Protein AF-A0A2W6T244-F1 (afdb_monomer)

Radius of gyration: 15.57 Å; Cα contacts (8 Å, |Δi|>4): 65; chains: 1; bounding box: 36×23×45 Å

Secondary structure (DSSP, 8-state):
------HHHHHHHHHHHHHHHHHHHHHHTT--SHHHHHHHHHHHHHHHHHHHHHHHHHHHHHH-GGGHHHHHHHHHHHHT--HHHHHHHHHHHH-

Foldseek 3Di:
DPQDEDPVLVVLLVVLVVLLVVLVVCVVVVPDDPVNVVSLVVNVVSLVVLVVLLVVLVVCCVVCVVCNSNSVVSSVSSVPSCSPVVVVVVVVVVD

Solvent-accessible surface area (backbone atoms only — not comparable to full-atom values): 5296 Å² total; per-residue (Å²): 131,86,79,66,60,48,66,67,57,50,52,52,38,54,52,50,45,52,54,37,50,52,50,48,52,34,57,74,70,65,53,87,48,73,64,49,54,51,50,53,51,50,50,55,52,51,52,54,54,43,54,53,49,33,52,50,34,59,64,40,32,81,77,42,63,90,50,30,67,39,32,51,49,35,32,54,53,51,70,68,50,45,54,59,60,59,47,52,52,50,56,62,70,76,107

pLDDT: mean 79.5, std 12.0, range [39.56, 92.56]

Mean predicted aligned error: 6.88 Å

Sequence (95 aa):
MRSKFNKIAFNYFSGSWMIGILIMVFMIFKIQDDLLFTLIFLSAISLVINIFSILLLLALCPVFPENKNEFKNSAILLLFNFPILFFTCLILSIF

Structure (mmCIF, N/CA/C/O backbone):
data_AF-A0A2W6T244-F1
#
_entry.id   AF-A0A2W6T244-F1
#
loop_
_atom_site.group_PDB
_atom_site.id
_atom_site.type_symbol
_atom_site.label_atom_id
_atom_site.label_alt_id
_atom_site.label_comp_id
_atom_site.label_asym_id
_atom_site.label_entity_id
_atom_site.label_seq_id
_atom_site.pdbx_PDB_ins_code
_atom_site.Cartn_x
_atom_site.Cartn_y
_atom_site.Cartn_z
_atom_site.occupancy
_atom_site.B_iso_or_equiv
_atom_site.auth_seq_id
_atom_site.auth_comp_id
_atom_site.auth_asym_id
_atom_site.auth_atom_id
_atom_site.pdbx_PDB_model_num
ATOM 1 N N . MET A 1 1 ? 16.579 16.071 -8.387 1.00 39.56 1 MET A N 1
ATOM 2 C CA . MET A 1 1 ? 15.895 15.191 -9.363 1.00 39.56 1 MET A CA 1
ATOM 3 C C . MET A 1 1 ? 14.402 15.227 -9.076 1.00 39.56 1 MET A C 1
ATOM 5 O O . MET A 1 1 ? 14.012 14.837 -7.986 1.00 39.56 1 MET A O 1
ATOM 9 N N . ARG A 1 2 ? 13.569 15.736 -9.993 1.00 40.53 2 ARG A N 1
ATOM 10 C CA . ARG A 1 2 ? 12.104 15.621 -9.871 1.00 40.53 2 ARG A CA 1
ATOM 11 C C . ARG A 1 2 ? 11.761 14.159 -10.158 1.00 40.53 2 ARG A C 1
ATOM 13 O O . ARG A 1 2 ? 11.834 13.745 -11.312 1.00 40.53 2 ARG A O 1
ATOM 20 N N . SER A 1 3 ? 11.482 13.361 -9.132 1.00 53.19 3 SER A N 1
ATOM 21 C CA . SER A 1 3 ? 10.979 12.003 -9.325 1.00 53.19 3 SER A CA 1
ATOM 22 C C . SER A 1 3 ? 9.645 12.095 -10.066 1.00 53.19 3 SER A C 1
ATOM 24 O O . SER A 1 3 ? 8.642 12.566 -9.532 1.00 53.19 3 SER A O 1
ATOM 26 N N . LYS A 1 4 ? 9.641 11.712 -11.346 1.00 65.19 4 LYS A N 1
ATOM 27 C CA . LYS A 1 4 ? 8.403 11.514 -12.097 1.00 65.19 4 LYS A CA 1
ATOM 28 C C . LYS A 1 4 ? 7.745 10.259 -11.537 1.00 65.19 4 LYS A C 1
ATOM 30 O O . LYS A 1 4 ? 8.169 9.144 -11.829 1.00 65.19 4 LYS A O 1
ATOM 35 N N . PHE A 1 5 ? 6.763 10.454 -10.668 1.00 63.25 5 PHE A N 1
ATOM 36 C CA . PHE A 1 5 ? 5.849 9.395 -10.270 1.00 63.25 5 PHE A CA 1
ATOM 37 C C . PHE A 1 5 ? 4.704 9.332 -11.269 1.00 63.25 5 PHE A C 1
ATOM 39 O O . PHE A 1 5 ? 4.259 10.361 -11.789 1.00 63.25 5 PHE A O 1
ATOM 46 N N . ASN A 1 6 ? 4.192 8.129 -11.505 1.00 76.50 6 ASN A N 1
ATOM 47 C CA . ASN A 1 6 ? 2.934 7.995 -12.210 1.00 76.50 6 ASN A CA 1
ATOM 48 C C . ASN A 1 6 ? 1.820 8.607 -11.339 1.00 76.50 6 ASN A C 1
ATOM 50 O O . ASN A 1 6 ? 1.626 8.191 -10.195 1.00 76.50 6 ASN A O 1
ATOM 54 N N . LYS A 1 7 ? 1.087 9.592 -11.877 1.00 79.56 7 LYS A N 1
ATOM 55 C CA . LYS A 1 7 ? -0.016 10.267 -11.168 1.00 79.56 7 LYS A CA 1
ATOM 56 C C . LYS A 1 7 ? -1.063 9.279 -10.650 1.00 79.56 7 LYS A C 1
ATOM 58 O O . LYS A 1 7 ? -1.621 9.492 -9.583 1.00 79.56 7 LYS A O 1
ATOM 63 N N . ILE A 1 8 ? -1.299 8.193 -11.385 1.00 80.81 8 ILE A N 1
ATOM 64 C CA . ILE A 1 8 ? -2.266 7.158 -11.008 1.00 80.81 8 ILE A CA 1
ATOM 65 C C . ILE A 1 8 ? -1.789 6.421 -9.753 1.00 80.81 8 ILE A C 1
ATOM 67 O O . ILE A 1 8 ? -2.544 6.291 -8.793 1.00 80.81 8 ILE A O 1
ATOM 71 N N . ALA A 1 9 ? -0.518 6.006 -9.729 1.00 77.62 9 ALA A N 1
ATOM 72 C CA . ALA A 1 9 ? 0.077 5.341 -8.571 1.00 77.62 9 ALA A CA 1
ATOM 73 C C . ALA A 1 9 ? 0.091 6.260 -7.341 1.00 77.62 9 ALA A C 1
ATOM 75 O O . ALA A 1 9 ? -0.174 5.809 -6.231 1.00 77.62 9 ALA A O 1
ATOM 76 N N . PHE A 1 10 ? 0.339 7.557 -7.545 1.00 80.44 10 PHE A N 1
ATOM 77 C CA . PHE A 1 10 ? 0.287 8.547 -6.473 1.00 80.44 10 PHE A CA 1
ATOM 78 C C . PHE A 1 10 ? -1.126 8.739 -5.911 1.00 80.44 10 PHE A C 1
ATOM 80 O O . PHE A 1 10 ? -1.306 8.676 -4.700 1.00 80.44 10 PHE A O 1
ATOM 87 N N . ASN A 1 11 ? -2.141 8.895 -6.763 1.00 83.69 11 ASN A N 1
ATOM 88 C CA . ASN A 1 11 ? -3.526 9.024 -6.303 1.00 83.69 11 ASN A CA 1
ATOM 89 C C . ASN A 1 11 ? -3.997 7.774 -5.546 1.00 83.69 11 ASN A C 1
ATOM 91 O O . ASN A 1 11 ? -4.651 7.892 -4.511 1.00 83.69 11 ASN A O 1
ATOM 95 N N . TYR A 1 12 ? -3.634 6.584 -6.035 1.00 84.19 12 TYR A N 1
ATOM 96 C CA . TYR A 1 12 ? -3.914 5.324 -5.348 1.00 84.19 12 TYR A CA 1
ATOM 97 C C . TYR A 1 12 ? -3.246 5.264 -3.968 1.00 84.19 12 TYR A C 1
ATOM 99 O O . TYR A 1 12 ? -3.888 4.908 -2.978 1.00 84.19 12 TYR A O 1
ATOM 107 N N . PHE A 1 13 ? -1.975 5.666 -3.891 1.00 83.94 13 PHE A N 1
ATOM 108 C CA . PHE A 1 13 ? -1.236 5.770 -2.637 1.00 83.94 13 PHE A CA 1
ATOM 109 C C . PHE A 1 13 ? -1.933 6.714 -1.650 1.00 83.94 13 PHE A C 1
ATOM 111 O O . PHE A 1 13 ? -2.212 6.332 -0.517 1.00 83.94 13 PHE A O 1
ATOM 118 N N . SER A 1 14 ? -2.294 7.923 -2.086 1.00 82.94 14 SER A N 1
ATOM 119 C CA . SER A 1 14 ? -2.971 8.900 -1.231 1.00 82.94 14 SER A CA 1
ATOM 120 C C . SER A 1 14 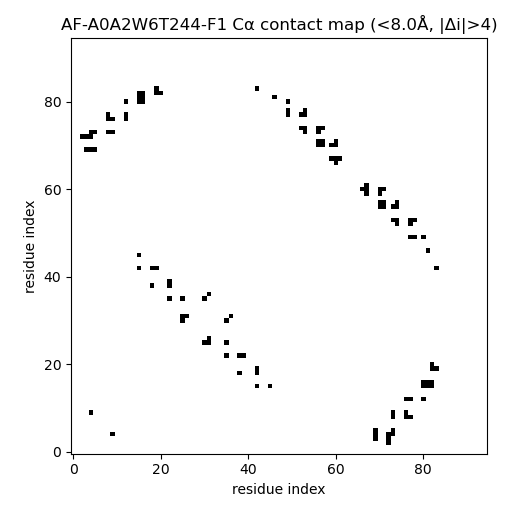? -4.322 8.398 -0.714 1.00 82.94 14 SER A C 1
ATOM 122 O O . SER A 1 14 ? -4.601 8.539 0.475 1.00 82.94 14 SER A O 1
ATOM 124 N N . GLY A 1 15 ? -5.141 7.775 -1.567 1.00 85.19 15 GLY A N 1
ATOM 125 C CA . GLY A 1 15 ? -6.445 7.242 -1.159 1.00 85.19 15 GLY A CA 1
ATOM 126 C C . GLY A 1 15 ? -6.331 6.126 -0.117 1.00 85.19 15 GLY A C 1
ATOM 127 O O . GLY A 1 15 ? -7.031 6.138 0.893 1.00 85.19 15 GLY A O 1
ATOM 128 N N . SER A 1 16 ? -5.397 5.197 -0.318 1.00 84.94 16 SER A N 1
ATOM 129 C CA . SER A 1 16 ? -5.138 4.102 0.625 1.00 84.94 16 SER A CA 1
ATOM 130 C C . SER A 1 16 ? -4.615 4.614 1.977 1.00 84.94 16 SER A C 1
ATOM 132 O O . SER A 1 16 ? -5.051 4.148 3.033 1.00 84.94 16 SER A O 1
ATOM 134 N N . TRP A 1 17 ? -3.774 5.653 1.976 1.00 85.50 17 TRP A N 1
ATOM 135 C CA . TRP A 1 17 ? -3.343 6.325 3.205 1.00 85.50 17 TRP A CA 1
ATOM 136 C C . TRP A 1 17 ? -4.471 7.049 3.941 1.00 85.50 17 TRP A C 1
ATOM 138 O O . TRP A 1 17 ? -4.539 6.958 5.166 1.00 85.50 17 TRP A O 1
ATOM 148 N N . MET A 1 18 ? -5.388 7.713 3.231 1.00 87.19 18 MET A N 1
ATOM 149 C CA . MET A 1 18 ? -6.563 8.330 3.861 1.00 87.19 18 MET A CA 1
ATOM 150 C C . MET A 1 18 ? -7.440 7.292 4.571 1.00 87.19 18 MET A C 1
ATOM 152 O O . MET A 1 18 ? -7.859 7.526 5.703 1.00 87.19 18 MET A O 1
ATOM 156 N N . ILE A 1 19 ? -7.664 6.130 3.947 1.00 86.81 19 ILE A N 1
ATOM 157 C CA . ILE A 1 19 ? -8.400 5.013 4.562 1.00 86.81 19 ILE A CA 1
ATOM 158 C C . ILE A 1 19 ? -7.676 4.528 5.825 1.00 86.81 19 ILE A C 1
ATOM 160 O O . ILE A 1 19 ? -8.304 4.364 6.869 1.00 86.81 19 ILE A O 1
ATOM 164 N N . GLY A 1 20 ? -6.351 4.360 5.759 1.00 85.56 20 GLY A N 1
ATOM 165 C CA . GLY A 1 20 ? -5.539 3.982 6.918 1.00 85.56 20 GLY A CA 1
ATOM 166 C C . GLY A 1 20 ? -5.645 4.976 8.080 1.00 85.56 20 GLY A C 1
ATOM 167 O O . GLY A 1 20 ? -5.782 4.564 9.229 1.00 85.56 20 GLY A O 1
ATOM 168 N N . ILE A 1 21 ? -5.646 6.281 7.791 1.00 86.06 21 ILE A N 1
ATOM 169 C CA . ILE A 1 21 ? -5.829 7.331 8.806 1.00 86.06 21 ILE A CA 1
ATOM 170 C C . ILE A 1 21 ? -7.221 7.270 9.432 1.00 86.06 21 ILE A C 1
ATOM 172 O O . ILE A 1 21 ? -7.345 7.383 10.649 1.00 86.06 21 ILE A O 1
ATOM 176 N N . LEU A 1 22 ? -8.264 7.053 8.631 1.00 86.88 22 LEU A N 1
ATOM 177 C CA . LEU A 1 22 ? -9.632 6.945 9.134 1.00 86.88 22 LEU A CA 1
ATOM 178 C C . LEU A 1 22 ? -9.778 5.768 10.114 1.00 86.88 22 LEU A C 1
ATOM 180 O O . LEU A 1 22 ? -10.367 5.914 11.183 1.00 86.88 22 LEU A O 1
ATOM 184 N N . ILE A 1 23 ? -9.162 4.628 9.788 1.00 85.12 23 ILE A N 1
ATOM 185 C CA . ILE A 1 23 ? -9.110 3.452 10.665 1.00 85.12 23 ILE A CA 1
ATOM 186 C C . ILE A 1 23 ? -8.387 3.787 11.979 1.00 85.12 23 ILE A C 1
ATOM 188 O O . ILE A 1 23 ? -8.887 3.433 13.046 1.00 85.12 23 ILE A O 1
ATOM 192 N N . MET A 1 24 ? -7.264 4.520 11.932 1.00 80.19 24 MET A N 1
ATOM 193 C CA . MET A 1 24 ? -6.555 4.963 13.145 1.00 80.19 24 MET A CA 1
ATOM 194 C C . MET A 1 24 ? -7.441 5.821 1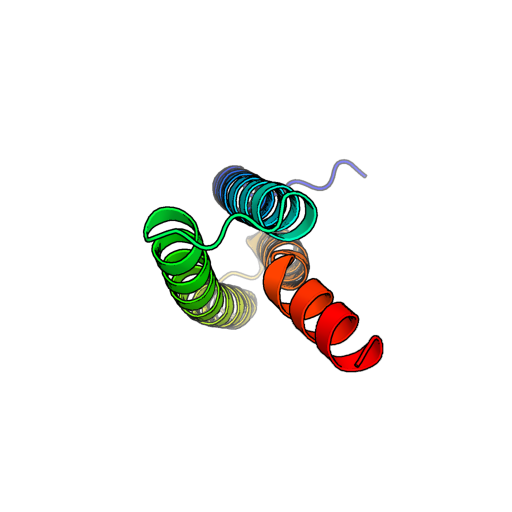4.046 1.00 80.19 24 MET A C 1
ATOM 196 O O . MET A 1 24 ? -7.485 5.605 15.255 1.00 80.19 24 MET A O 1
ATOM 200 N N . VAL A 1 25 ? -8.161 6.778 13.462 1.00 85.38 25 VAL A N 1
ATOM 201 C CA . VAL A 1 25 ? -9.070 7.657 14.201 1.00 85.38 25 VAL A CA 1
ATOM 202 C C . VAL A 1 25 ? -10.139 6.831 14.920 1.00 85.38 25 VAL A C 1
ATOM 204 O O . VAL A 1 25 ? -10.313 6.983 16.129 1.00 85.38 25 VAL A O 1
ATOM 207 N N . PHE A 1 26 ? -10.794 5.902 14.221 1.00 83.81 26 PHE A N 1
ATOM 208 C CA . PHE A 1 26 ? -11.801 5.032 14.835 1.00 83.81 26 PHE A CA 1
ATOM 209 C C . PHE A 1 26 ? -11.233 4.147 15.948 1.00 83.81 26 PHE A C 1
ATOM 211 O O . PHE A 1 26 ? -11.847 4.045 17.011 1.00 83.81 26 PHE A O 1
ATOM 218 N N . MET A 1 27 ? -10.039 3.579 15.759 1.00 79.31 27 MET A N 1
ATOM 219 C CA . MET A 1 27 ? -9.375 2.782 16.794 1.00 79.31 27 MET A CA 1
ATOM 220 C C . MET A 1 27 ? -9.010 3.611 18.035 1.00 79.31 27 MET A C 1
ATOM 222 O O . MET A 1 27 ? -9.240 3.152 19.154 1.00 79.31 27 MET A O 1
ATOM 226 N N . ILE A 1 28 ? -8.502 4.840 17.868 1.00 81.69 28 ILE A N 1
ATOM 227 C CA . ILE A 1 28 ? -8.182 5.761 18.978 1.00 81.69 28 ILE A CA 1
ATOM 228 C C . ILE A 1 28 ? -9.442 6.110 19.775 1.00 81.69 28 ILE A C 1
ATOM 230 O O . ILE A 1 28 ? -9.424 6.087 21.006 1.00 81.69 28 ILE A O 1
ATOM 234 N N . PHE A 1 29 ? -10.549 6.383 19.083 1.00 84.06 29 PHE A N 1
ATOM 235 C CA . PHE A 1 29 ? -11.838 6.655 19.718 1.00 84.06 29 PHE A CA 1
ATOM 236 C C . PHE A 1 29 ? -12.542 5.394 20.245 1.00 84.06 29 PHE A C 1
ATOM 238 O O . PHE A 1 29 ? -13.624 5.505 20.818 1.00 84.06 29 PHE A O 1
ATOM 245 N N . LYS A 1 30 ? -11.935 4.206 20.092 1.00 78.44 30 LYS A N 1
ATOM 246 C CA . LYS A 1 30 ? -12.508 2.899 20.458 1.00 78.44 30 LYS A CA 1
ATOM 247 C C . LYS A 1 30 ? -13.897 2.666 19.850 1.00 78.44 30 LYS A C 1
ATOM 249 O O . LYS A 1 30 ? -14.732 1.983 20.440 1.00 78.44 30 LYS A O 1
ATOM 254 N N . ILE A 1 31 ? -14.138 3.231 18.669 1.00 78.81 31 ILE A N 1
ATOM 255 C CA . ILE A 1 31 ? -15.377 3.050 17.917 1.00 78.81 31 ILE A CA 1
ATOM 256 C C . ILE A 1 31 ? -15.271 1.699 17.215 1.00 78.81 31 ILE A C 1
ATOM 258 O O . ILE A 1 31 ? -14.400 1.506 16.374 1.00 78.81 31 ILE A O 1
ATOM 262 N N . GLN A 1 32 ? -16.119 0.753 17.608 1.00 76.25 32 GLN A N 1
ATOM 263 C CA . GLN A 1 32 ? -16.166 -0.598 17.049 1.00 76.25 32 GLN A CA 1
ATOM 264 C C . GLN A 1 32 ? -17.515 -0.800 16.360 1.00 76.25 32 GLN A C 1
ATOM 266 O O . GLN A 1 32 ? -18.410 -1.441 16.903 1.00 76.25 32 GLN A O 1
ATOM 271 N N . ASP A 1 33 ? -17.670 -0.182 15.192 1.00 83.88 33 ASP A N 1
ATOM 272 C CA . ASP A 1 33 ? -18.881 -0.242 14.379 1.00 83.88 33 ASP A CA 1
ATOM 273 C C . ASP A 1 33 ?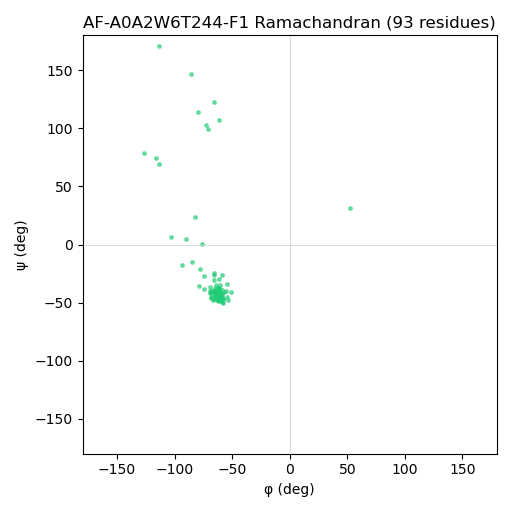 -18.642 -0.972 13.045 1.00 83.88 33 ASP A C 1
ATOM 275 O O . ASP A 1 33 ? -17.510 -1.287 12.659 1.00 83.88 33 ASP A O 1
ATOM 279 N N . ASP A 1 34 ? -19.728 -1.242 12.321 1.00 88.06 34 ASP A N 1
ATOM 280 C CA . ASP A 1 34 ? -19.685 -1.913 11.015 1.00 88.06 34 ASP A CA 1
ATOM 281 C C . ASP A 1 34 ? -18.845 -1.141 9.983 1.00 88.06 34 ASP A C 1
ATOM 283 O O . ASP A 1 34 ? -18.272 -1.730 9.058 1.00 88.06 34 ASP A O 1
ATOM 287 N N . LEU A 1 35 ? -18.724 0.180 10.150 1.00 85.62 35 LEU A N 1
ATOM 288 C CA . LEU A 1 35 ? -17.908 1.033 9.296 1.00 85.62 35 LEU A CA 1
ATOM 289 C C . LEU A 1 35 ? -16.414 0.734 9.481 1.00 85.62 35 LEU A C 1
ATOM 291 O O . LEU A 1 35 ? -15.712 0.562 8.482 1.00 85.62 35 LEU A O 1
ATOM 295 N N . LEU A 1 36 ? -15.929 0.606 10.722 1.00 83.25 36 LEU A N 1
ATOM 296 C CA . LEU A 1 36 ? -14.545 0.213 11.001 1.00 83.25 36 LEU A CA 1
ATOM 297 C C . LEU A 1 36 ? -14.214 -1.146 10.368 1.00 83.25 36 LEU A C 1
ATOM 299 O O . LEU A 1 36 ? -13.191 -1.275 9.691 1.00 83.25 36 LEU A O 1
ATOM 303 N N . PHE A 1 37 ? -15.087 -2.144 10.533 1.00 82.31 37 PHE A N 1
ATOM 304 C CA . PHE A 1 37 ? -14.890 -3.464 9.927 1.00 82.31 37 PHE A CA 1
ATOM 305 C C . PHE A 1 37 ? -14.863 -3.398 8.396 1.00 82.31 37 PHE A C 1
ATOM 307 O O . PHE A 1 37 ? -13.992 -4.005 7.767 1.00 82.31 37 PHE A O 1
ATOM 314 N N . THR A 1 38 ? -15.752 -2.606 7.795 1.00 87.00 38 THR A N 1
ATOM 315 C CA . THR A 1 38 ? -15.786 -2.387 6.343 1.00 87.00 38 THR A CA 1
ATOM 316 C C . THR A 1 38 ? -14.491 -1.750 5.836 1.00 87.00 38 THR A C 1
ATOM 318 O O . THR A 1 38 ? -13.956 -2.159 4.805 1.00 87.00 38 THR A O 1
ATOM 321 N N . LEU A 1 39 ? -13.937 -0.781 6.567 1.00 85.75 39 LEU A N 1
ATOM 322 C CA . LEU A 1 39 ? -12.682 -0.117 6.207 1.00 85.75 39 LEU A CA 1
ATOM 323 C C . LEU A 1 39 ? -11.474 -1.047 6.333 1.00 85.75 39 LEU A C 1
ATOM 325 O O . LEU A 1 39 ? -10.614 -1.049 5.450 1.00 85.75 39 LEU A O 1
ATOM 329 N N . ILE A 1 40 ? -11.414 -1.863 7.390 1.00 84.12 40 ILE A N 1
ATOM 330 C CA . ILE A 1 40 ? -10.371 -2.885 7.560 1.00 84.12 40 ILE A CA 1
ATOM 331 C C . ILE A 1 40 ? -10.428 -3.890 6.404 1.00 84.12 40 ILE A C 1
ATOM 333 O O . ILE A 1 40 ? -9.400 -4.188 5.794 1.00 84.12 40 ILE A O 1
ATOM 337 N 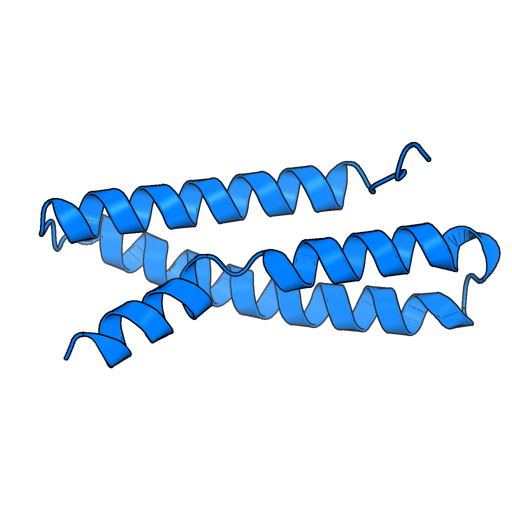N . PHE A 1 41 ? -11.626 -4.360 6.048 1.00 84.88 41 PHE A N 1
ATOM 338 C CA . PHE A 1 41 ? -11.824 -5.266 4.919 1.00 84.88 41 PHE A CA 1
ATOM 339 C C . PHE A 1 41 ? -11.396 -4.633 3.586 1.00 84.88 41 PHE A C 1
ATOM 341 O O . PHE A 1 41 ? -10.645 -5.238 2.818 1.00 84.88 41 PHE A O 1
ATOM 348 N N . LEU A 1 42 ? -11.793 -3.383 3.333 1.00 85.94 42 LEU A N 1
ATOM 349 C CA . LEU A 1 42 ? -11.382 -2.638 2.142 1.00 85.94 42 LEU A CA 1
ATOM 350 C C . LEU A 1 42 ? -9.859 -2.451 2.087 1.00 85.94 42 LEU A C 1
ATOM 352 O O . LEU A 1 42 ? -9.254 -2.566 1.020 1.00 85.94 42 LEU A O 1
ATOM 356 N N . SER A 1 43 ? -9.222 -2.206 3.234 1.00 84.38 43 SER A N 1
ATOM 357 C CA . SER A 1 43 ? -7.769 -2.095 3.328 1.00 84.38 43 SER A CA 1
ATOM 358 C C . SER A 1 43 ? -7.064 -3.422 3.030 1.00 84.38 43 SER A C 1
ATOM 360 O O . SER A 1 43 ? -6.062 -3.428 2.317 1.00 84.38 43 SER A O 1
ATOM 362 N N . ALA A 1 44 ? -7.614 -4.553 3.480 1.00 82.81 44 ALA A N 1
ATOM 363 C CA . ALA A 1 44 ? -7.098 -5.878 3.142 1.00 82.81 44 ALA A CA 1
ATOM 364 C C . ALA A 1 44 ? -7.201 -6.173 1.633 1.00 82.81 44 ALA A C 1
ATOM 366 O O . ALA A 1 44 ? -6.252 -6.682 1.036 1.00 82.81 44 ALA A O 1
ATOM 367 N N . ILE A 1 45 ? -8.305 -5.792 0.981 1.00 86.19 45 ILE A N 1
ATOM 368 C CA . ILE A 1 45 ? -8.435 -5.899 -0.483 1.00 86.19 45 ILE A CA 1
ATOM 369 C C . ILE A 1 45 ? -7.416 -4.993 -1.187 1.00 86.19 45 ILE A C 1
ATOM 371 O O . ILE A 1 45 ? -6.721 -5.440 -2.102 1.00 86.19 45 ILE A O 1
ATOM 375 N N . SER A 1 46 ? -7.294 -3.738 -0.743 1.00 85.25 46 SER A N 1
ATOM 376 C CA . SER A 1 46 ? -6.303 -2.785 -1.260 1.00 85.25 46 SER A CA 1
ATOM 377 C C . SER A 1 46 ? -4.888 -3.359 -1.164 1.00 85.25 46 SER A C 1
ATOM 379 O O . SER A 1 46 ? -4.106 -3.251 -2.107 1.00 85.25 46 SER A O 1
ATOM 381 N N . LEU A 1 47 ? -4.574 -4.057 -0.070 1.00 82.94 47 LEU A N 1
ATOM 382 C CA . LEU A 1 47 ? -3.284 -4.703 0.144 1.00 82.94 47 LEU A CA 1
ATOM 383 C C . LEU A 1 47 ? -3.003 -5.772 -0.923 1.00 82.94 47 LEU A C 1
ATOM 385 O O . LEU A 1 47 ? -1.926 -5.772 -1.522 1.00 82.94 47 LEU A O 1
ATOM 389 N N . VAL A 1 48 ? -3.982 -6.629 -1.221 1.00 85.94 48 VAL A N 1
ATOM 390 C CA . VAL A 1 48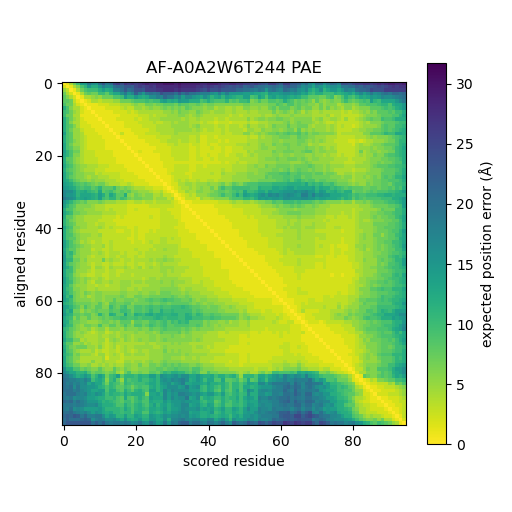 ? -3.865 -7.657 -2.267 1.00 85.94 48 VAL A CA 1
ATOM 391 C C . VAL A 1 48 ? -3.660 -7.022 -3.647 1.00 85.94 48 VAL A C 1
ATOM 393 O O . VAL A 1 48 ? -2.720 -7.381 -4.358 1.00 85.94 48 VAL A O 1
ATOM 396 N N . ILE A 1 49 ? -4.481 -6.031 -4.011 1.00 87.44 49 ILE A N 1
ATOM 397 C CA . ILE A 1 49 ? -4.363 -5.299 -5.288 1.00 87.44 49 ILE A CA 1
ATOM 398 C C . ILE A 1 49 ? -2.985 -4.636 -5.412 1.00 87.44 49 ILE A C 1
ATOM 400 O O . ILE A 1 49 ? -2.371 -4.640 -6.484 1.00 87.44 49 ILE A O 1
ATOM 404 N N . ASN A 1 50 ? -2.477 -4.093 -4.309 1.00 87.88 50 ASN A N 1
ATOM 405 C CA . ASN A 1 50 ? -1.187 -3.430 -4.250 1.00 87.88 50 ASN A CA 1
ATOM 406 C C . ASN A 1 50 ? -0.029 -4.405 -4.527 1.00 87.88 50 ASN A C 1
ATOM 408 O O . ASN A 1 50 ? 0.850 -4.093 -5.329 1.00 87.88 50 ASN A O 1
ATOM 412 N N . ILE A 1 51 ?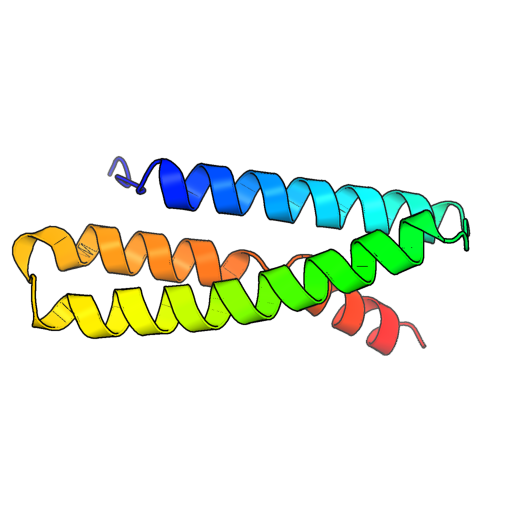 -0.064 -5.611 -3.944 1.00 86.88 51 ILE A N 1
ATOM 413 C CA . ILE A 1 51 ? 0.926 -6.669 -4.213 1.00 86.88 51 ILE A CA 1
ATOM 414 C C . ILE A 1 51 ? 0.929 -7.040 -5.700 1.00 86.88 51 ILE A C 1
ATOM 416 O O . ILE A 1 51 ? 1.990 -7.051 -6.328 1.00 86.88 51 ILE A O 1
ATOM 420 N N . PHE A 1 52 ? -0.246 -7.289 -6.288 1.00 90.06 52 PHE A N 1
ATOM 421 C CA . PHE A 1 52 ? -0.342 -7.610 -7.715 1.00 90.06 52 PHE A CA 1
ATOM 422 C C . PHE A 1 52 ? 0.173 -6.471 -8.602 1.00 90.06 52 PHE A C 1
ATOM 424 O O . PHE A 1 52 ? 0.889 -6.718 -9.572 1.00 90.06 52 PHE A O 1
ATOM 431 N N . SER A 1 53 ? -0.127 -5.222 -8.246 1.00 89.00 53 SER A N 1
ATOM 432 C CA . SER A 1 53 ? 0.341 -4.044 -8.982 1.00 89.00 53 SER A CA 1
ATOM 433 C C . SER A 1 53 ? 1.866 -3.900 -8.936 1.00 89.00 53 SER A C 1
ATOM 435 O O . SER A 1 53 ? 2.485 -3.601 -9.957 1.00 89.00 53 SER A O 1
ATOM 437 N N . ILE A 1 54 ? 2.495 -4.162 -7.785 1.00 89.81 54 ILE A N 1
ATOM 438 C CA . ILE A 1 54 ? 3.960 -4.167 -7.645 1.00 89.81 54 ILE A CA 1
ATOM 439 C C . ILE A 1 54 ? 4.578 -5.253 -8.530 1.00 89.81 54 ILE A C 1
ATOM 441 O O . ILE A 1 54 ? 5.515 -4.970 -9.278 1.00 89.81 54 ILE A O 1
ATOM 445 N N . LEU A 1 55 ? 4.042 -6.476 -8.482 1.00 90.88 55 LEU A N 1
ATOM 446 C CA . LEU A 1 55 ? 4.525 -7.590 -9.302 1.00 90.88 55 LEU A CA 1
ATOM 447 C C . LEU A 1 55 ? 4.420 -7.274 -10.796 1.00 90.88 55 LEU A C 1
ATOM 449 O O . LEU A 1 55 ? 5.379 -7.491 -11.536 1.00 90.88 55 LEU A O 1
ATOM 453 N N . LEU A 1 56 ? 3.296 -6.697 -11.226 1.00 90.88 56 LEU A N 1
ATOM 454 C CA . LEU A 1 56 ? 3.092 -6.277 -12.608 1.00 90.88 56 LEU A CA 1
ATOM 455 C C . LEU A 1 56 ? 4.121 -5.220 -13.033 1.00 90.88 56 LEU A C 1
ATOM 457 O O . LEU A 1 56 ? 4.757 -5.364 -14.073 1.00 90.88 56 LEU A O 1
ATOM 461 N N . LEU A 1 57 ? 4.341 -4.180 -12.223 1.00 89.31 57 LEU A N 1
ATOM 462 C CA . LEU A 1 57 ? 5.321 -3.130 -12.528 1.00 89.31 57 LEU A CA 1
ATOM 463 C C . LEU A 1 57 ? 6.752 -3.675 -12.631 1.00 89.31 57 LEU A C 1
ATOM 465 O O . LEU A 1 57 ? 7.522 -3.242 -13.491 1.00 89.31 57 LEU A O 1
ATOM 469 N N . LEU A 1 58 ? 7.111 -4.640 -11.782 1.00 88.81 58 LEU A N 1
ATOM 470 C CA . LEU A 1 58 ? 8.408 -5.313 -11.849 1.00 88.81 58 LEU A CA 1
ATOM 471 C C . LEU A 1 58 ? 8.528 -6.192 -13.099 1.00 88.81 58 LEU A C 1
ATOM 473 O O . LEU A 1 58 ? 9.572 -6.169 -13.748 1.00 88.81 58 LEU A O 1
ATOM 477 N N . ALA A 1 59 ? 7.464 -6.904 -13.478 1.00 90.56 59 ALA A N 1
ATOM 478 C CA . ALA A 1 59 ? 7.424 -7.708 -14.699 1.00 90.56 59 ALA A CA 1
ATOM 479 C C . ALA A 1 59 ? 7.503 -6.852 -15.976 1.00 90.56 59 ALA A C 1
ATOM 481 O O . ALA A 1 59 ? 8.082 -7.282 -16.970 1.00 90.56 59 ALA A O 1
ATOM 482 N N . LEU A 1 60 ? 6.985 -5.620 -15.945 1.00 89.88 60 LEU A N 1
ATOM 483 C CA . LEU A 1 60 ? 7.057 -4.672 -17.062 1.00 89.88 60 LEU A CA 1
ATOM 484 C C . LEU A 1 60 ? 8.428 -3.991 -17.202 1.00 89.88 60 LEU A C 1
ATOM 486 O O . LEU A 1 60 ? 8.768 -3.532 -18.290 1.00 89.88 60 LEU A O 1
ATOM 490 N N . CYS A 1 61 ? 9.248 -3.951 -16.145 1.00 87.88 61 CYS A N 1
ATOM 491 C CA . CYS A 1 61 ? 10.595 -3.367 -16.191 1.00 87.88 61 CYS A CA 1
ATOM 492 C C . CYS A 1 61 ? 11.516 -3.947 -17.288 1.00 87.88 61 CYS A C 1
ATOM 494 O O . CYS A 1 61 ? 12.207 -3.152 -17.929 1.00 87.88 61 CYS A O 1
ATOM 496 N N . PRO A 1 62 ? 11.607 -5.278 -17.498 1.00 88.25 62 PRO A N 1
ATOM 497 C CA . PRO A 1 62 ? 12.386 -5.847 -18.600 1.00 88.25 62 PRO A CA 1
ATOM 498 C C . PRO A 1 62 ? 11.709 -5.694 -19.970 1.00 88.25 62 PRO A C 1
ATOM 500 O O . PRO A 1 62 ? 12.415 -5.636 -20.970 1.00 88.25 62 PRO A O 1
ATOM 503 N N . VAL A 1 63 ? 10.374 -5.615 -20.024 1.00 92.56 63 VAL A N 1
ATOM 504 C CA . VAL A 1 63 ? 9.606 -5.500 -21.280 1.00 92.56 63 VAL A CA 1
ATOM 505 C C . VAL A 1 63 ? 9.715 -4.093 -21.876 1.00 92.56 63 VAL A C 1
ATOM 507 O O . VAL A 1 63 ? 9.846 -3.939 -23.085 1.00 92.56 63 VAL A O 1
ATOM 510 N N . PHE A 1 64 ? 9.706 -3.066 -21.024 1.00 91.44 64 PHE A N 1
ATOM 511 C CA . PHE A 1 64 ? 9.721 -1.658 -21.422 1.00 91.44 64 PHE A CA 1
ATOM 512 C C . PHE A 1 64 ? 10.868 -0.911 -20.714 1.00 91.44 64 PHE A C 1
ATOM 514 O O . PHE A 1 64 ? 10.647 -0.209 -19.719 1.00 91.44 64 PHE A O 1
ATOM 521 N N . PRO A 1 65 ? 12.116 -1.052 -21.199 1.00 86.25 65 PRO A N 1
ATOM 522 C CA . PRO A 1 65 ? 13.300 -0.513 -20.528 1.00 86.25 65 PRO A CA 1
ATOM 523 C C . PRO A 1 65 ? 13.328 1.021 -20.470 1.00 86.25 65 PRO A C 1
ATOM 525 O O . PRO A 1 65 ? 13.901 1.579 -19.533 1.00 86.25 65 PRO A O 1
ATOM 528 N N . GLU A 1 66 ? 12.670 1.700 -21.413 1.00 88.06 66 GLU A N 1
ATOM 529 C CA . GLU A 1 66 ? 12.567 3.166 -21.476 1.00 88.06 66 GLU A CA 1
ATOM 530 C C . GLU A 1 66 ? 11.884 3.763 -20.233 1.00 88.06 66 GLU A C 1
ATOM 532 O O . GLU A 1 66 ? 12.295 4.806 -19.723 1.00 88.06 66 GLU A O 1
ATOM 537 N N . ASN A 1 67 ? 10.906 3.047 -19.668 1.00 87.56 67 ASN A N 1
ATOM 538 C CA . ASN A 1 67 ? 10.095 3.502 -18.534 1.00 87.56 67 ASN A CA 1
ATOM 539 C C . ASN A 1 67 ? 10.522 2.861 -17.205 1.00 87.56 67 ASN A C 1
ATOM 541 O O . ASN A 1 67 ? 9.887 3.065 -16.167 1.00 87.56 67 ASN A O 1
ATOM 545 N N . LYS A 1 68 ? 11.625 2.102 -17.199 1.00 86.19 68 LYS A N 1
ATOM 546 C CA . LYS A 1 68 ? 12.092 1.302 -16.055 1.00 86.19 68 LYS A CA 1
ATOM 547 C C . LYS A 1 68 ? 12.178 2.094 -14.749 1.00 86.19 68 LYS A C 1
ATOM 549 O O . LYS A 1 68 ? 11.811 1.582 -13.693 1.00 86.19 68 LYS A O 1
ATOM 554 N N . ASN A 1 69 ? 12.655 3.338 -14.801 1.00 86.44 69 ASN A N 1
ATOM 555 C CA . ASN A 1 69 ? 12.773 4.181 -13.608 1.00 86.44 69 ASN A CA 1
ATOM 556 C C . ASN A 1 69 ? 11.403 4.607 -13.061 1.00 86.44 69 ASN A C 1
ATOM 558 O O . ASN A 1 69 ? 11.218 4.643 -11.847 1.00 86.44 69 ASN A O 1
ATOM 562 N N . GLU A 1 70 ? 10.428 4.881 -13.929 1.00 86.12 70 GLU A N 1
ATOM 563 C CA . GLU A 1 70 ? 9.068 5.247 -13.521 1.00 86.12 70 GLU A CA 1
ATOM 564 C C . GLU A 1 70 ? 8.331 4.054 -12.899 1.00 86.12 70 GLU A C 1
ATOM 566 O O . GLU A 1 70 ? 7.666 4.209 -11.870 1.00 86.12 70 GLU A O 1
ATOM 571 N N . PHE A 1 71 ? 8.506 2.850 -13.454 1.00 87.94 71 PHE A N 1
ATOM 572 C CA . PHE A 1 71 ? 7.951 1.626 -12.873 1.00 87.94 71 PHE A CA 1
ATOM 573 C C . PHE A 1 71 ? 8.578 1.293 -11.527 1.00 87.94 71 PHE A C 1
ATOM 575 O O . PHE A 1 71 ? 7.845 1.024 -10.579 1.00 87.94 71 PHE A O 1
ATOM 582 N N . LYS A 1 72 ? 9.909 1.385 -11.403 1.00 86.69 72 LYS A N 1
ATOM 583 C CA . LYS A 1 72 ? 10.600 1.194 -10.120 1.00 86.69 72 LYS A CA 1
ATOM 584 C C . LYS A 1 72 ? 10.117 2.182 -9.066 1.00 86.69 72 LYS A C 1
ATOM 586 O O . LYS A 1 72 ? 9.772 1.766 -7.967 1.00 86.69 72 LYS A O 1
ATOM 591 N N . ASN A 1 73 ? 10.041 3.469 -9.401 1.00 86.94 73 ASN A N 1
ATOM 592 C CA . ASN A 1 73 ? 9.568 4.493 -8.469 1.00 86.94 73 ASN A CA 1
ATOM 593 C C . ASN A 1 73 ? 8.114 4.253 -8.049 1.00 86.94 73 ASN A C 1
ATOM 595 O O . ASN A 1 73 ? 7.781 4.425 -6.880 1.00 86.94 73 ASN A O 1
ATOM 599 N N . SER A 1 74 ? 7.260 3.827 -8.983 1.00 86.31 74 SER A N 1
ATOM 600 C CA . SER A 1 74 ? 5.863 3.494 -8.691 1.00 86.31 74 SER A CA 1
ATOM 601 C C . SER A 1 74 ? 5.757 2.238 -7.822 1.00 86.31 74 SER A C 1
ATOM 603 O O . SER A 1 74 ? 5.003 2.237 -6.860 1.00 86.31 74 SER A O 1
ATOM 605 N N . ALA A 1 75 ? 6.554 1.200 -8.088 1.00 86.50 75 ALA A N 1
ATOM 606 C CA . ALA A 1 75 ? 6.597 -0.014 -7.277 1.00 86.50 75 ALA A CA 1
ATOM 607 C C . ALA A 1 75 ? 7.089 0.271 -5.850 1.00 86.50 75 ALA A C 1
ATOM 609 O O . ALA A 1 75 ? 6.498 -0.220 -4.896 1.00 86.50 75 ALA A O 1
ATOM 610 N N . ILE A 1 76 ? 8.119 1.111 -5.694 1.00 84.81 76 ILE A N 1
ATOM 611 C CA . ILE A 1 76 ? 8.612 1.557 -4.383 1.00 84.81 76 ILE A CA 1
ATOM 612 C C . ILE A 1 76 ? 7.527 2.348 -3.647 1.00 84.81 76 ILE A C 1
ATOM 614 O O . ILE A 1 76 ? 7.272 2.084 -2.478 1.00 84.81 76 ILE A O 1
ATOM 618 N N . LEU A 1 77 ? 6.854 3.285 -4.322 1.00 83.94 77 LEU A N 1
ATOM 619 C CA . LEU A 1 77 ? 5.754 4.051 -3.729 1.00 83.94 77 LEU A CA 1
ATOM 620 C C . LEU A 1 77 ? 4.638 3.125 -3.225 1.00 83.94 77 LEU A C 1
ATOM 622 O O . LEU A 1 77 ? 4.181 3.258 -2.093 1.00 83.94 77 LEU A O 1
ATOM 626 N N . LEU A 1 78 ? 4.240 2.155 -4.048 1.00 83.81 78 LEU A N 1
ATOM 627 C CA . LEU A 1 78 ? 3.248 1.147 -3.692 1.00 83.81 78 LEU A CA 1
ATOM 628 C C . LEU A 1 78 ? 3.730 0.258 -2.538 1.00 83.81 78 LEU A C 1
ATOM 630 O O . LEU A 1 78 ? 2.936 -0.082 -1.670 1.00 83.81 78 LEU A O 1
ATOM 634 N N . LEU A 1 79 ? 5.023 -0.051 -2.441 1.00 80.00 79 LEU A N 1
ATOM 635 C CA . LEU A 1 79 ? 5.583 -0.817 -1.323 1.00 80.00 79 LEU A CA 1
ATOM 636 C C . LEU A 1 79 ? 5.399 -0.110 0.032 1.00 80.00 79 LEU A C 1
ATOM 638 O O . LEU A 1 79 ? 5.236 -0.771 1.051 1.00 80.00 79 LEU A O 1
ATOM 642 N N . PHE A 1 80 ? 5.363 1.225 0.044 1.00 76.75 80 PHE A N 1
ATOM 643 C CA . PHE A 1 80 ? 5.065 2.028 1.235 1.00 76.75 80 PHE A CA 1
ATOM 644 C C . PHE A 1 80 ? 3.569 2.337 1.408 1.00 76.75 80 PHE 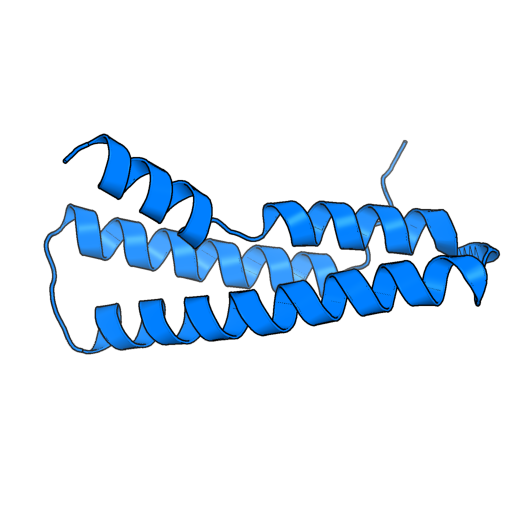A C 1
ATOM 646 O O . PHE A 1 80 ? 3.185 3.074 2.316 1.00 76.75 80 PHE A O 1
ATOM 653 N N . ASN A 1 81 ? 2.697 1.786 0.562 1.00 74.75 81 ASN A N 1
ATOM 654 C CA . ASN A 1 81 ? 1.253 2.013 0.611 1.00 74.75 81 ASN A CA 1
ATOM 655 C C . ASN A 1 81 ? 0.524 1.129 1.638 1.00 74.75 81 ASN A C 1
ATOM 657 O O . ASN A 1 81 ? -0.673 0.870 1.509 1.00 74.75 81 ASN A O 1
ATOM 661 N N . PHE A 1 82 ? 1.234 0.648 2.659 1.00 68.31 82 PHE A N 1
ATOM 662 C CA . PHE A 1 82 ? 0.657 -0.199 3.697 1.00 68.31 82 PHE A CA 1
ATOM 663 C C . PHE A 1 82 ? 0.654 0.490 5.064 1.00 68.31 82 PHE A C 1
ATOM 665 O O . PHE A 1 82 ? 1.352 0.034 5.973 1.00 68.31 82 PHE A O 1
ATOM 672 N N . PRO A 1 83 ? -0.170 1.540 5.253 1.00 64.19 83 PRO A N 1
ATOM 673 C CA . PRO A 1 83 ? -0.436 2.041 6.591 1.00 64.19 83 PRO A CA 1
ATOM 674 C C . PRO A 1 83 ? -0.927 0.882 7.470 1.00 64.19 83 PRO A C 1
ATOM 676 O O . PRO A 1 83 ? -0.362 0.622 8.524 1.00 64.19 83 PRO A O 1
ATOM 679 N N . ILE A 1 84 ? -1.885 0.084 6.982 1.00 62.94 84 ILE A N 1
ATOM 680 C CA . ILE A 1 84 ? -2.498 -0.996 7.766 1.00 62.94 84 ILE A CA 1
ATOM 681 C C . ILE A 1 84 ? -1.501 -2.045 8.276 1.00 62.94 84 ILE A C 1
ATOM 683 O O . ILE A 1 84 ? -1.598 -2.394 9.444 1.00 62.94 84 ILE A O 1
ATOM 687 N N . LEU A 1 85 ? -0.535 -2.516 7.468 1.00 61.34 85 LEU A N 1
ATOM 688 C CA . LEU A 1 85 ? 0.414 -3.561 7.900 1.00 61.34 85 LEU A CA 1
ATOM 689 C C . LEU A 1 85 ? 1.373 -3.047 8.972 1.00 61.34 85 LEU A C 1
ATOM 691 O O . LEU A 1 85 ? 1.585 -3.721 9.981 1.00 61.34 85 LEU A O 1
ATOM 695 N N . PHE A 1 86 ? 1.916 -1.844 8.764 1.00 61.03 86 PHE A N 1
ATOM 696 C CA . PHE A 1 86 ? 2.752 -1.168 9.752 1.00 61.03 86 PHE A CA 1
ATOM 697 C C . PHE A 1 86 ? 1.994 -0.996 11.078 1.00 61.03 86 PHE A C 1
ATOM 699 O O . PHE A 1 86 ? 2.541 -1.266 12.147 1.00 61.03 86 PHE A O 1
ATOM 706 N N . PHE A 1 87 ? 0.706 -0.648 11.012 1.00 60.59 87 PHE A N 1
ATOM 707 C CA . PHE A 1 87 ? -0.118 -0.430 12.198 1.00 60.59 87 PHE A CA 1
ATOM 708 C C . PHE A 1 87 ? -0.617 -1.719 12.864 1.00 60.59 87 PHE A C 1
ATOM 710 O O . PHE A 1 87 ? -0.618 -1.774 14.090 1.00 60.59 87 PHE A O 1
ATOM 717 N N . THR A 1 88 ? -0.947 -2.786 12.126 1.00 57.75 88 THR A N 1
ATOM 718 C CA . THR A 1 88 ? -1.194 -4.110 12.731 1.00 57.75 88 THR A CA 1
ATOM 719 C C . THR A 1 88 ? 0.042 -4.627 13.451 1.00 57.75 88 THR A C 1
ATOM 721 O O . THR A 1 88 ? -0.089 -5.204 14.524 1.00 57.75 88 THR A O 1
ATOM 724 N N . CYS A 1 89 ? 1.239 -4.377 12.909 1.00 60.16 89 CYS A N 1
ATOM 725 C CA . CYS A 1 89 ? 2.488 -4.740 13.569 1.00 60.16 89 CYS A CA 1
ATOM 726 C C . CYS A 1 89 ? 2.696 -3.930 14.860 1.00 60.16 89 CYS A C 1
ATOM 728 O O . CYS A 1 89 ? 3.078 -4.502 15.874 1.00 60.16 89 CYS A O 1
ATOM 730 N N . LEU A 1 90 ? 2.385 -2.626 14.849 1.00 60.16 90 LEU A N 1
ATOM 731 C CA . LEU A 1 90 ? 2.407 -1.775 16.046 1.00 60.16 90 LEU A CA 1
ATOM 732 C C . LEU A 1 90 ? 1.402 -2.239 17.108 1.00 60.16 90 LEU A C 1
ATOM 734 O O . LEU A 1 90 ? 1.775 -2.383 18.266 1.00 60.16 90 LEU A O 1
ATOM 738 N N . ILE A 1 91 ? 0.153 -2.516 16.729 1.00 59.19 91 ILE A N 1
ATOM 739 C CA . ILE A 1 91 ? -0.886 -2.989 17.656 1.00 59.19 91 ILE A CA 1
ATOM 740 C C . ILE A 1 91 ? -0.498 -4.341 18.269 1.00 59.19 91 ILE A C 1
ATOM 742 O O . ILE A 1 91 ? -0.600 -4.499 19.481 1.00 59.19 91 ILE A O 1
ATOM 746 N N . LEU A 1 92 ? 0.003 -5.281 17.458 1.00 57.97 92 LEU A N 1
ATOM 747 C CA . LEU A 1 92 ? 0.523 -6.573 17.926 1.00 57.97 92 LEU A CA 1
ATOM 748 C C . LEU A 1 92 ? 1.779 -6.444 18.796 1.00 57.97 92 LEU A C 1
ATOM 750 O O . LEU A 1 92 ? 2.050 -7.347 19.568 1.00 57.97 92 LEU A O 1
ATOM 754 N N . SER A 1 93 ? 2.557 -5.365 18.660 1.00 55.31 93 SER A N 1
ATOM 755 C CA . SER A 1 93 ? 3.737 -5.111 19.503 1.00 55.31 93 SER A CA 1
ATOM 756 C C . SER A 1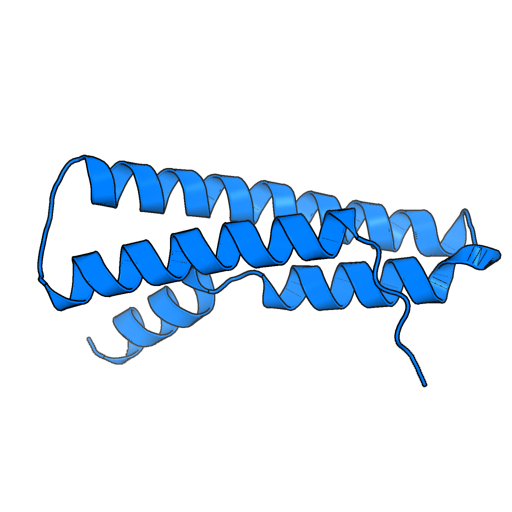 93 ? 3.418 -4.419 20.834 1.00 55.31 93 SER A C 1
ATOM 758 O O . SER A 1 93 ? 4.279 -4.357 21.708 1.00 55.31 93 SER A O 1
ATOM 760 N N . ILE A 1 94 ? 2.214 -3.851 20.964 1.00 56.31 94 I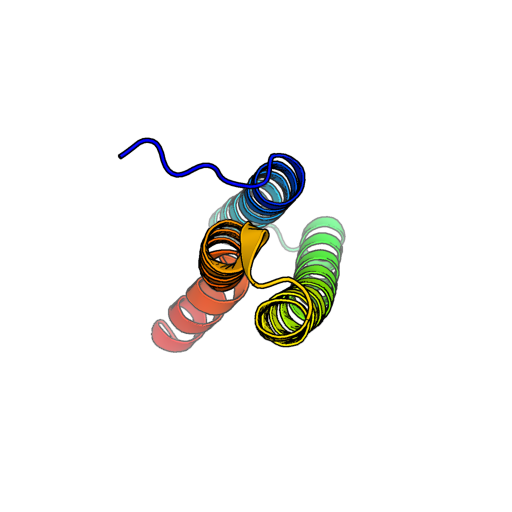LE A N 1
ATOM 761 C CA . ILE A 1 94 ? 1.738 -3.144 22.166 1.00 56.31 94 ILE A CA 1
ATOM 762 C C . ILE A 1 94 ? 0.954 -4.093 23.099 1.00 56.31 94 ILE A C 1
ATOM 764 O O . ILE A 1 94 ? 0.791 -3.778 24.278 1.00 56.31 94 ILE A O 1
ATOM 768 N N . PHE A 1 95 ? 0.498 -5.241 22.589 1.00 45.62 95 PHE A N 1
ATOM 769 C CA . PHE A 1 95 ? -0.107 -6.347 23.343 1.00 45.62 95 PHE A CA 1
ATOM 770 C C . PHE A 1 95 ? 0.901 -7.472 23.586 1.00 45.62 95 PHE A C 1
ATOM 772 O O . PHE A 1 95 ? 0.769 -8.137 24.638 1.00 45.62 95 PHE A O 1
#